Protein AF-A0A176EYM8-F1 (afdb_monomer_lite)

Foldseek 3Di:
DDPPDPPPVVPPPVVVVVVVVVVVVVPDDDPDPVVVVVVVVVVVVVVVVVVPDPDPDPDPPQPPVRVVCVVQPHPVSVVVVVVVVVVVVVCVVVPDPVNVVVCCCVPVNPPPPDPPPPPVVVVVCVVPVDD

Structure (mmCIF, N/CA/C/O backbone):
data_AF-A0A176EYM8-F1
#
_entry.id   AF-A0A176EYM8-F1
#
loop_
_atom_site.group_PDB
_atom_site.id
_atom_site.type_symbol
_atom_site.label_atom_id
_atom_site.label_alt_id
_atom_site.label_comp_id
_atom_site.label_asym_id
_atom_site.label_entity_id
_atom_site.label_seq_id
_atom_site.pdbx_PDB_ins_code
_atom_site.Cartn_x
_atom_site.Cartn_y
_atom_site.Cartn_z
_atom_site.occupancy
_atom_site.B_iso_or_equiv
_atom_site.auth_seq_id
_atom_site.auth_comp_id
_atom_site.auth_asym_id
_atom_site.auth_atom_id
_atom_site.pdbx_PDB_model_num
ATOM 1 N N . MET A 1 1 ? -5.246 6.406 -55.246 1.00 38.75 1 MET A N 1
ATOM 2 C CA . MET A 1 1 ? -4.115 5.970 -54.399 1.00 38.75 1 MET A CA 1
ATOM 3 C C . MET A 1 1 ? -4.548 6.175 -52.944 1.00 38.75 1 MET A C 1
ATOM 5 O O . MET A 1 1 ? -4.241 7.190 -52.349 1.00 38.75 1 MET A O 1
ATOM 9 N N . THR A 1 2 ? -5.600 5.490 -52.488 1.00 40.62 2 THR A N 1
ATOM 10 C CA . THR A 1 2 ? -5.527 4.271 -51.649 1.00 40.62 2 THR A CA 1
ATOM 11 C C . THR A 1 2 ? -4.451 4.392 -50.569 1.00 40.62 2 THR A C 1
ATOM 13 O O . THR A 1 2 ? -3.309 3.981 -50.768 1.00 40.62 2 THR A O 1
ATOM 16 N N . TRP A 1 3 ? -4.812 5.004 -49.443 1.00 49.59 3 TRP A N 1
ATOM 17 C CA . TRP A 1 3 ? -3.957 5.082 -48.265 1.00 49.59 3 TRP A CA 1
ATOM 18 C C . TRP A 1 3 ? -3.839 3.674 -47.666 1.00 49.59 3 TRP A C 1
ATOM 20 O O . TRP A 1 3 ? -4.769 3.155 -47.056 1.00 49.59 3 TRP A O 1
ATOM 30 N N . GLY A 1 4 ? -2.720 3.013 -47.959 1.00 55.31 4 GLY A N 1
ATOM 31 C CA . GLY A 1 4 ? -2.401 1.650 -47.551 1.00 55.31 4 GLY A CA 1
ATOM 32 C C . GLY A 1 4 ? -1.844 1.581 -46.135 1.00 55.31 4 GLY A C 1
ATOM 33 O O . GLY A 1 4 ? -0.715 1.146 -45.949 1.00 55.31 4 GLY A O 1
ATOM 34 N N . ILE A 1 5 ? -2.645 1.964 -45.144 1.00 55.53 5 ILE A N 1
ATOM 35 C CA . ILE A 1 5 ? -2.475 1.459 -43.784 1.00 55.53 5 ILE A CA 1
ATOM 36 C C . ILE A 1 5 ? -3.704 0.603 -43.526 1.00 55.53 5 ILE A C 1
ATOM 38 O O . ILE A 1 5 ? -4.812 1.118 -43.387 1.00 55.53 5 ILE A O 1
ATOM 42 N N . ARG A 1 6 ? -3.516 -0.723 -43.492 1.00 54.38 6 ARG A N 1
ATOM 43 C CA . ARG A 1 6 ? -4.409 -1.564 -42.699 1.00 54.38 6 ARG A CA 1
ATOM 44 C C . ARG A 1 6 ? -4.395 -0.927 -41.314 1.00 54.38 6 ARG A C 1
ATOM 46 O O . ARG A 1 6 ? -3.407 -1.067 -40.599 1.00 54.38 6 ARG A O 1
ATOM 53 N N . MET A 1 7 ? -5.478 -0.253 -40.930 1.00 49.94 7 MET A N 1
ATOM 54 C CA . MET A 1 7 ? -5.978 -0.503 -39.590 1.00 49.94 7 MET A CA 1
ATOM 55 C C . MET A 1 7 ? -5.986 -2.025 -39.507 1.00 49.94 7 MET A C 1
ATOM 57 O O . MET A 1 7 ? -6.759 -2.686 -40.203 1.00 49.94 7 MET A O 1
ATOM 61 N N . MET A 1 8 ? -5.041 -2.594 -38.756 1.00 43.44 8 MET A N 1
ATOM 62 C CA . MET A 1 8 ? -5.441 -3.711 -37.931 1.00 43.44 8 MET A CA 1
ATOM 63 C C . MET A 1 8 ? -6.701 -3.181 -37.259 1.00 43.44 8 MET A C 1
ATOM 65 O O . MET A 1 8 ? -6.662 -2.236 -36.475 1.00 43.44 8 MET A O 1
ATOM 69 N N . ASP A 1 9 ? -7.829 -3.652 -37.774 1.00 50.81 9 ASP A N 1
ATOM 70 C CA . ASP A 1 9 ? -9.015 -3.882 -36.991 1.00 50.81 9 ASP A CA 1
ATOM 71 C C . ASP A 1 9 ? -8.473 -4.607 -35.762 1.00 50.81 9 ASP A C 1
ATOM 73 O O . ASP A 1 9 ? -8.181 -5.805 -35.811 1.00 50.81 9 ASP A O 1
ATOM 77 N N . GLU A 1 10 ? -8.074 -3.822 -34.756 1.00 51.12 10 GLU A N 1
ATOM 78 C CA . GLU A 1 10 ? -7.614 -4.318 -33.476 1.00 51.12 10 GLU A CA 1
ATOM 79 C C . GLU A 1 10 ? -8.889 -4.927 -32.940 1.00 51.12 10 GLU A C 1
ATOM 81 O O . GLU A 1 10 ? -9.745 -4.200 -32.432 1.00 51.12 10 GLU A O 1
ATOM 86 N N . ALA A 1 11 ? -9.061 -6.209 -33.287 1.00 48.34 11 ALA A N 1
ATOM 87 C CA . ALA A 1 11 ? -10.287 -6.961 -33.168 1.00 48.34 11 ALA A CA 1
ATOM 88 C C . ALA A 1 11 ? -10.921 -6.524 -31.873 1.00 48.34 11 ALA A C 1
ATOM 90 O O . ALA A 1 11 ? -10.273 -6.696 -30.836 1.00 48.34 11 ALA A O 1
ATOM 91 N N . GLU A 1 12 ? -12.078 -5.857 -32.000 1.00 51.03 12 GLU A N 1
ATOM 92 C CA . GLU A 1 12 ? -12.982 -5.464 -30.929 1.00 51.03 12 GLU A CA 1
ATOM 93 C C . GLU A 1 12 ? -12.598 -6.275 -29.707 1.00 51.03 12 GLU A C 1
ATOM 95 O O . GLU A 1 12 ? -12.838 -7.486 -29.710 1.00 51.03 12 GLU A O 1
ATOM 100 N N . ASN A 1 13 ? -11.812 -5.679 -28.794 1.00 51.50 13 ASN A N 1
ATOM 101 C CA . ASN A 1 13 ? -11.228 -6.424 -27.686 1.00 51.50 13 ASN A CA 1
ATOM 102 C C . ASN A 1 13 ? -12.416 -6.841 -26.834 1.00 51.50 13 ASN A C 1
ATOM 104 O O . ASN A 1 13 ? -12.886 -6.102 -25.968 1.00 51.50 13 ASN A O 1
ATOM 108 N N . THR A 1 14 ? -12.968 -7.991 -27.201 1.00 60.00 14 THR A N 1
ATOM 109 C CA . THR A 1 14 ? -14.176 -8.583 -26.677 1.00 60.00 14 THR A CA 1
ATOM 110 C C . THR A 1 14 ? -13.685 -9.228 -25.410 1.00 60.00 14 THR A C 1
ATOM 112 O O . THR A 1 14 ? -13.526 -10.441 -25.370 1.00 60.00 14 THR A O 1
ATOM 115 N N . ASP A 1 15 ? -13.285 -8.385 -24.451 1.00 70.56 15 ASP A N 1
ATOM 116 C CA . ASP A 1 15 ? -12.546 -8.782 -23.270 1.00 70.56 15 ASP A CA 1
ATOM 117 C C . ASP A 1 15 ? -13.399 -9.836 -22.567 1.00 70.56 15 ASP A C 1
ATOM 119 O O . ASP A 1 15 ? -14.413 -9.498 -21.938 1.00 70.56 15 ASP A O 1
ATOM 123 N N . PRO A 1 16 ? -13.058 -11.128 -22.711 1.00 76.62 16 PRO A N 1
ATOM 124 C CA . PRO A 1 16 ? -13.930 -12.190 -22.244 1.00 76.62 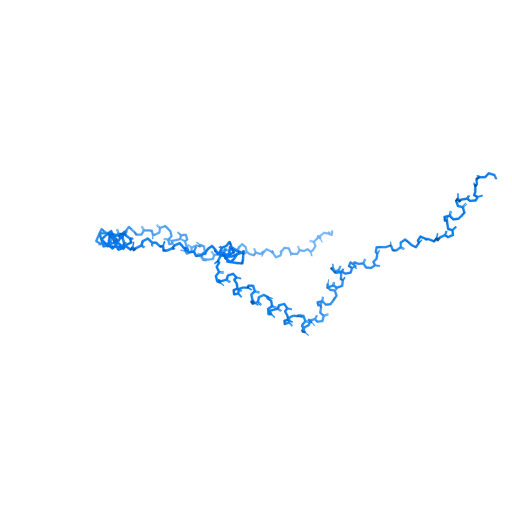16 PRO A CA 1
ATOM 125 C C . PRO A 1 16 ? -14.065 -12.100 -20.723 1.00 76.62 16 PRO A C 1
ATOM 127 O O . PRO A 1 16 ? -15.089 -12.477 -20.157 1.00 76.62 16 PRO A O 1
ATOM 130 N N . LEU A 1 17 ? -13.065 -11.512 -20.059 1.00 84.25 17 LEU A N 1
ATOM 131 C CA . LEU A 1 17 ? -13.047 -11.269 -18.632 1.00 84.25 17 LEU A CA 1
ATOM 132 C C . LEU A 1 17 ? -14.129 -10.272 -18.203 1.00 84.25 17 LEU A C 1
ATOM 134 O O . LEU A 1 17 ? -14.767 -10.467 -17.167 1.00 84.25 17 LEU A O 1
ATOM 138 N N . LYS A 1 18 ? -14.404 -9.248 -19.019 1.00 84.56 18 LYS A N 1
ATOM 139 C CA . LYS A 1 18 ? -15.491 -8.295 -18.772 1.00 84.56 18 LYS A CA 1
ATOM 140 C C . LYS A 1 18 ? -16.848 -8.999 -18.744 1.00 84.56 18 LYS A C 1
ATOM 142 O O . LYS A 1 18 ? -17.633 -8.741 -17.834 1.00 84.56 18 LYS A O 1
ATOM 147 N N . ALA A 1 19 ? -17.092 -9.929 -19.669 1.00 85.00 19 ALA A N 1
ATOM 148 C CA . ALA A 1 19 ? -18.322 -10.720 -19.690 1.00 85.00 19 ALA A CA 1
ATOM 149 C C . ALA A 1 19 ? -18.462 -11.604 -18.435 1.00 85.00 19 ALA A C 1
ATOM 151 O O . ALA A 1 19 ? -19.540 -11.654 -17.839 1.00 85.00 19 ALA A O 1
ATOM 152 N N . TYR A 1 20 ? -17.374 -12.233 -17.970 1.00 84.06 20 TYR A N 1
ATOM 153 C CA . TYR A 1 20 ? -17.379 -12.991 -16.711 1.00 84.06 20 TYR A CA 1
ATOM 154 C C . TYR A 1 20 ? -17.638 -12.099 -15.484 1.00 84.06 20 TYR A C 1
ATOM 156 O O . TYR A 1 20 ? -18.407 -12.479 -14.599 1.00 84.06 20 TYR A O 1
ATOM 164 N N . PHE A 1 21 ? -17.062 -10.893 -15.430 1.00 86.62 21 PHE A N 1
ATOM 165 C CA . PHE A 1 21 ? -17.334 -9.939 -14.349 1.00 86.62 21 PHE A CA 1
ATOM 166 C C . PHE A 1 21 ? -18.765 -9.394 -14.381 1.00 86.62 21 PHE A C 1
ATOM 168 O O . PHE A 1 21 ? -19.374 -9.207 -13.326 1.00 86.62 21 PHE A O 1
ATOM 175 N N . ASP A 1 22 ? -19.323 -9.139 -15.565 1.00 87.06 22 ASP A N 1
ATOM 176 C CA . ASP A 1 22 ? -20.708 -8.694 -15.720 1.00 87.06 22 ASP A CA 1
ATOM 177 C C . ASP A 1 22 ? -21.694 -9.799 -15.299 1.00 87.06 22 ASP A C 1
ATOM 179 O O . ASP A 1 22 ? -22.629 -9.522 -14.544 1.00 87.06 22 ASP A O 1
ATOM 183 N N . ALA A 1 23 ? -21.420 -11.061 -15.651 1.00 83.00 23 ALA A N 1
ATOM 184 C CA . ALA A 1 23 ? -22.184 -12.215 -15.174 1.00 83.00 23 ALA A CA 1
ATOM 185 C C . ALA A 1 23 ? -22.111 -12.377 -13.642 1.00 83.00 23 ALA A C 1
ATOM 187 O O . ALA A 1 23 ? -23.137 -12.568 -12.988 1.00 83.00 23 ALA A O 1
ATOM 188 N N . GLY A 1 24 ? -20.922 -12.224 -13.046 1.00 81.81 24 GLY A N 1
ATOM 189 C CA . GLY A 1 24 ? -20.743 -12.279 -11.591 1.00 81.81 24 GLY A CA 1
ATOM 190 C C . GLY A 1 24 ? -21.448 -11.142 -10.840 1.00 81.81 24 GLY A C 1
ATOM 191 O O . GLY A 1 24 ? -21.955 -11.344 -9.741 1.00 81.81 24 GLY A O 1
ATOM 192 N N . LYS A 1 25 ? -21.547 -9.945 -11.435 1.00 81.00 25 LYS A N 1
ATOM 193 C CA . LYS A 1 25 ? -22.320 -8.829 -10.861 1.00 81.00 25 LYS A CA 1
ATOM 194 C C . LYS A 1 25 ? -23.829 -9.046 -10.942 1.00 81.00 25 LYS A C 1
ATOM 196 O O . LYS A 1 25 ? -24.532 -8.554 -10.062 1.00 81.00 25 LYS A O 1
ATOM 201 N N . ALA A 1 26 ? -24.315 -9.716 -11.986 1.00 78.06 26 ALA A N 1
ATOM 202 C CA . ALA A 1 26 ? -25.731 -10.037 -12.144 1.00 78.06 26 ALA A CA 1
ATOM 203 C C . ALA A 1 26 ? -26.175 -11.117 -11.143 1.00 78.06 26 ALA A C 1
ATOM 205 O O . ALA A 1 26 ? -27.247 -11.019 -10.551 1.00 78.06 26 ALA A O 1
ATOM 206 N N . ALA A 1 27 ? -25.318 -12.107 -10.891 1.00 74.25 27 ALA A N 1
ATOM 207 C CA . ALA A 1 27 ? -25.532 -13.137 -9.884 1.00 74.25 27 ALA A CA 1
ATOM 208 C C . ALA A 1 27 ? -25.038 -12.672 -8.504 1.00 74.25 27 ALA A C 1
ATOM 210 O O . ALA A 1 27 ? -24.053 -13.194 -7.989 1.00 74.25 27 ALA A O 1
ATOM 211 N N . ARG A 1 28 ? -25.713 -11.685 -7.895 1.00 71.19 28 ARG A N 1
ATOM 212 C CA . ARG A 1 28 ? -25.487 -11.314 -6.486 1.00 71.19 28 ARG A CA 1
ATOM 213 C C . ARG A 1 28 ? -26.384 -12.151 -5.570 1.00 71.19 28 ARG A C 1
ATOM 215 O O . ARG A 1 28 ? -27.522 -11.744 -5.341 1.00 71.19 28 ARG A O 1
ATOM 222 N N . PRO A 1 29 ? -25.919 -13.297 -5.039 1.00 76.25 29 PRO A N 1
ATOM 223 C CA . PRO A 1 29 ? -26.642 -13.969 -3.975 1.00 76.25 29 PRO A CA 1
ATOM 224 C C . PRO A 1 29 ? -26.673 -13.056 -2.751 1.00 76.25 29 PRO A C 1
ATOM 226 O O . PRO A 1 29 ? -25.652 -12.484 -2.357 1.00 76.25 29 PRO A O 1
ATOM 229 N N . GLU A 1 30 ? -27.849 -12.912 -2.157 1.00 81.44 30 GLU A N 1
ATOM 230 C CA . GLU A 1 30 ? -27.983 -12.198 -0.897 1.00 81.44 30 GLU A CA 1
ATOM 231 C C . GLU A 1 30 ? -27.279 -13.007 0.206 1.00 81.44 30 GLU A C 1
ATOM 233 O O . GLU A 1 30 ? -27.495 -14.222 0.313 1.00 81.44 30 GLU A O 1
ATOM 238 N N . PRO A 1 31 ? -26.375 -12.394 0.992 1.00 80.00 31 PRO A N 1
ATOM 239 C CA . PRO A 1 31 ? -25.741 -13.091 2.099 1.00 80.00 31 PRO A CA 1
ATOM 240 C C . PRO A 1 31 ? -26.812 -13.497 3.114 1.00 80.00 31 PRO A C 1
ATOM 242 O O . PRO A 1 31 ? -27.587 -12.662 3.564 1.00 80.00 31 PRO A O 1
ATOM 245 N N . GLY A 1 32 ? -26.847 -14.777 3.488 1.00 88.25 32 GLY A N 1
ATOM 246 C CA . GLY A 1 32 ? -27.847 -15.272 4.434 1.00 88.25 32 GLY A CA 1
ATOM 247 C C . GLY A 1 32 ? -27.730 -14.616 5.815 1.00 88.25 32 GLY A C 1
ATOM 248 O O . GLY A 1 32 ? -26.627 -14.319 6.282 1.00 88.25 32 GLY A O 1
ATOM 249 N N . ASP A 1 33 ? -28.861 -14.467 6.502 1.00 90.12 33 ASP A N 1
ATOM 250 C CA . ASP A 1 33 ? -28.970 -13.767 7.792 1.00 90.12 33 ASP A CA 1
ATOM 251 C C . ASP A 1 33 ? -27.971 -14.261 8.846 1.00 90.12 33 ASP A C 1
ATOM 253 O O . ASP A 1 33 ? -27.386 -13.474 9.588 1.00 90.12 33 ASP A O 1
ATOM 257 N N . ALA A 1 34 ? -27.709 -15.571 8.882 1.00 91.62 34 ALA A N 1
ATOM 258 C CA . ALA A 1 34 ? -26.752 -16.168 9.809 1.00 91.62 34 ALA A CA 1
ATOM 259 C C . ALA A 1 34 ? -25.307 -15.687 9.574 1.00 91.62 34 ALA A C 1
ATOM 261 O O . ALA A 1 34 ? -24.545 -15.532 10.529 1.00 91.62 34 ALA A O 1
ATOM 262 N N . LEU A 1 35 ? -24.919 -15.451 8.316 1.00 88.94 35 LEU A N 1
ATOM 263 C CA . LEU A 1 35 ? -23.618 -14.874 7.982 1.00 88.94 35 LEU A CA 1
ATOM 264 C C . LEU A 1 35 ? -23.582 -13.398 8.382 1.00 88.94 35 LEU A C 1
ATOM 266 O O . LEU A 1 35 ? -22.611 -12.966 8.998 1.00 88.94 35 LEU A O 1
ATOM 270 N N . MET A 1 36 ? -24.648 -12.649 8.090 1.00 95.25 36 MET A N 1
ATOM 271 C CA . MET A 1 36 ? -24.729 -11.231 8.436 1.00 95.25 36 MET A CA 1
ATOM 272 C C . MET A 1 36 ? -24.651 -11.010 9.950 1.00 95.25 36 MET A C 1
ATOM 274 O O . MET A 1 36 ? -23.881 -10.174 10.412 1.00 95.25 36 MET A O 1
ATOM 278 N N . ALA A 1 37 ? -25.356 -11.826 10.737 1.00 93.62 37 ALA A N 1
ATOM 279 C CA . ALA A 1 37 ? -25.295 -11.783 12.196 1.00 93.62 37 ALA A CA 1
ATOM 280 C C . ALA A 1 37 ? -23.874 -12.029 12.732 1.00 93.62 37 ALA A C 1
ATOM 282 O O . ALA A 1 37 ? -23.433 -11.350 13.656 1.00 93.62 37 ALA A O 1
ATOM 283 N N . ARG A 1 38 ? -23.125 -12.964 12.127 1.00 93.06 38 ARG A N 1
ATOM 284 C CA . ARG A 1 38 ? -21.720 -13.215 12.490 1.00 93.06 38 ARG A CA 1
ATOM 285 C C . ARG A 1 38 ? -20.809 -12.050 12.119 1.00 93.06 38 ARG A C 1
ATOM 287 O O . ARG A 1 38 ? -19.940 -11.709 12.912 1.00 93.06 38 ARG A O 1
ATOM 294 N N . ILE A 1 39 ? -21.011 -11.440 10.949 1.00 94.69 39 ILE A N 1
ATOM 295 C CA . ILE A 1 39 ? -20.256 -10.255 10.517 1.00 94.69 39 ILE A CA 1
ATOM 296 C C . ILE A 1 39 ? -20.490 -9.097 11.487 1.00 94.69 39 ILE A C 1
ATOM 298 O O . ILE A 1 39 ? -19.529 -8.458 11.897 1.00 94.69 39 ILE A O 1
ATOM 302 N N . MET A 1 40 ? -21.740 -8.852 11.886 1.00 95.44 40 MET A N 1
ATOM 303 C CA . MET A 1 40 ? -22.068 -7.785 12.837 1.00 95.44 40 MET A CA 1
ATOM 304 C C . MET A 1 40 ? -21.439 -8.041 14.209 1.00 95.44 40 MET A C 1
ATOM 306 O O . MET A 1 40 ? -20.792 -7.153 14.753 1.00 95.44 40 MET A O 1
ATOM 310 N N . ALA A 1 41 ? -21.521 -9.272 14.721 1.00 93.50 41 ALA A N 1
ATOM 311 C CA . ALA A 1 41 ? -20.875 -9.634 15.983 1.00 93.50 41 ALA A CA 1
ATOM 312 C C . ALA A 1 41 ? -19.342 -9.473 15.936 1.00 93.50 41 ALA A C 1
ATOM 314 O O . ALA A 1 41 ? -18.732 -9.025 16.908 1.00 93.50 41 ALA A O 1
ATOM 315 N N . ASP A 1 42 ? -18.705 -9.817 14.813 1.00 94.00 42 ASP A N 1
ATOM 316 C CA . ASP A 1 42 ? -17.264 -9.616 14.640 1.00 94.00 42 ASP A CA 1
ATOM 317 C C . ASP A 1 42 ? -16.908 -8.129 14.510 1.00 94.00 42 ASP A C 1
ATOM 319 O O . ASP A 1 42 ? -15.950 -7.663 15.128 1.00 94.00 42 ASP A O 1
ATOM 323 N N . ALA A 1 43 ? -17.719 -7.356 13.784 1.00 92.38 43 ALA A N 1
ATOM 324 C CA . ALA A 1 43 ? -17.556 -5.913 13.667 1.00 92.38 43 ALA A CA 1
ATOM 325 C C . ALA A 1 43 ? -17.668 -5.218 15.030 1.00 92.38 43 ALA A C 1
ATOM 327 O O . ALA A 1 43 ? -16.858 -4.341 15.326 1.00 92.38 43 ALA A O 1
ATOM 328 N N . ASP A 1 44 ? -18.621 -5.616 15.874 1.00 94.19 44 ASP A N 1
ATOM 329 C CA . ASP A 1 44 ? -18.775 -5.088 17.234 1.00 94.19 44 ASP A CA 1
ATOM 330 C C . ASP A 1 44 ? -17.561 -5.419 18.105 1.00 94.19 44 ASP A C 1
ATOM 332 O O . ASP A 1 44 ? -17.044 -4.557 18.818 1.00 94.19 44 ASP A O 1
ATOM 336 N N . ARG A 1 45 ? -17.042 -6.647 17.997 1.00 91.94 45 ARG A N 1
ATOM 337 C CA . ARG A 1 45 ? -15.829 -7.067 18.706 1.00 91.94 45 ARG A CA 1
ATOM 338 C C . ARG A 1 45 ? -14.616 -6.239 18.287 1.00 91.94 45 ARG A C 1
ATOM 340 O O . ARG A 1 45 ? -13.921 -5.705 19.145 1.00 91.94 45 ARG A O 1
ATOM 347 N N . VAL A 1 46 ? -14.397 -6.063 16.984 1.00 91.25 46 VAL A N 1
ATOM 348 C CA . VAL A 1 46 ? -13.295 -5.241 16.456 1.00 91.25 46 VAL A CA 1
ATOM 349 C C . VAL A 1 46 ? -13.463 -3.770 16.844 1.00 91.25 46 VAL A C 1
ATOM 351 O O . VAL A 1 46 ? -12.478 -3.102 17.156 1.00 91.25 46 VAL A O 1
ATOM 354 N N . GLN A 1 47 ? -14.689 -3.241 16.846 1.00 88.81 47 GLN A N 1
ATOM 355 C CA . GLN A 1 47 ? -14.960 -1.876 17.304 1.00 88.81 47 GLN A CA 1
ATOM 356 C C . GLN A 1 47 ? -14.627 -1.704 18.787 1.00 88.81 47 GLN A C 1
ATOM 358 O O . GLN A 1 47 ? -13.962 -0.731 19.142 1.00 88.81 47 GLN A O 1
ATOM 363 N N . ALA A 1 48 ? -15.020 -2.655 19.636 1.00 89.88 48 ALA A N 1
ATOM 364 C CA . ALA A 1 48 ? -14.690 -2.646 21.056 1.00 89.88 48 ALA A CA 1
ATOM 365 C C . ALA A 1 48 ? -13.173 -2.750 21.293 1.00 89.88 48 ALA A C 1
ATOM 367 O O . ALA A 1 48 ? -12.621 -1.975 22.072 1.00 89.88 48 ALA A O 1
ATOM 368 N N . GLU A 1 49 ? -12.483 -3.642 20.577 1.00 86.62 49 GLU A N 1
ATOM 369 C CA . GLU A 1 49 ? -11.021 -3.779 20.631 1.00 86.62 49 GLU A CA 1
ATOM 370 C C . GLU A 1 49 ? -10.313 -2.482 20.206 1.00 86.62 49 GLU A C 1
ATOM 372 O O . GLU A 1 49 ? -9.366 -2.047 20.859 1.00 86.62 49 GLU A O 1
ATOM 377 N N . ARG A 1 50 ? -10.794 -1.813 19.150 1.00 82.81 50 ARG A N 1
ATOM 378 C CA . ARG A 1 50 ? -10.250 -0.523 18.694 1.00 82.81 50 ARG A CA 1
ATOM 379 C C . ARG A 1 50 ? -10.550 0.624 19.651 1.00 82.81 50 ARG A C 1
ATOM 381 O O . ARG A 1 50 ? -9.708 1.501 19.797 1.00 82.81 50 ARG A O 1
ATOM 388 N N . ALA A 1 51 ? -11.719 0.632 20.286 1.00 83.50 51 ALA A N 1
ATOM 389 C CA . ALA A 1 51 ? -12.073 1.634 21.289 1.00 83.50 51 ALA A CA 1
ATOM 390 C C . ALA A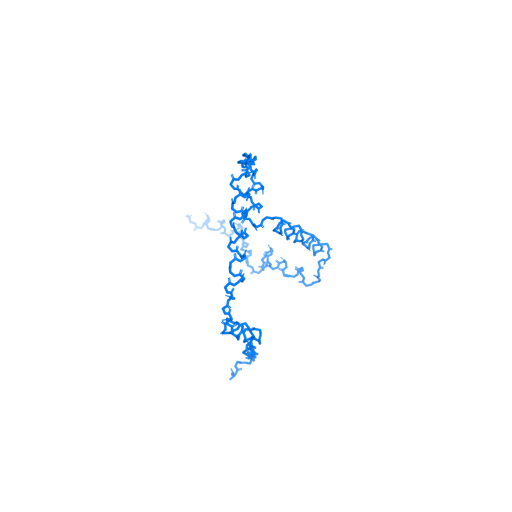 1 51 ? -11.252 1.470 22.579 1.00 83.50 51 ALA A C 1
ATOM 392 O O . ALA A 1 51 ? -10.933 2.457 23.235 1.00 83.50 51 ALA A O 1
ATOM 393 N N . ALA A 1 52 ? -10.894 0.230 22.924 1.00 80.50 52 ALA A N 1
ATOM 394 C CA . ALA A 1 52 ? -10.017 -0.089 24.045 1.00 80.50 52 ALA A CA 1
ATOM 395 C C . ALA A 1 52 ? -8.523 0.087 23.718 1.00 80.50 52 ALA A C 1
ATOM 397 O O . ALA A 1 52 ? -7.697 0.114 24.633 1.00 80.50 52 ALA A O 1
ATOM 398 N N . ALA A 1 53 ? -8.160 0.195 22.435 1.00 77.19 53 ALA A N 1
ATOM 399 C CA . ALA A 1 53 ? -6.782 0.424 22.037 1.00 77.19 53 ALA A CA 1
ATOM 400 C C . ALA A 1 53 ? -6.317 1.806 22.534 1.00 77.19 53 ALA A C 1
ATOM 402 O O . ALA A 1 53 ? -7.036 2.797 22.370 1.00 77.19 53 ALA A O 1
ATOM 403 N N . PRO A 1 54 ? -5.118 1.899 23.137 1.00 73.88 54 PRO A N 1
ATOM 404 C CA . PRO A 1 54 ? -4.566 3.180 23.546 1.00 73.88 54 PRO A CA 1
ATOM 405 C C . PRO A 1 54 ? -4.474 4.112 22.336 1.00 73.88 54 PRO A C 1
ATOM 407 O O . PRO A 1 54 ? -4.192 3.668 21.219 1.00 73.88 54 PRO A O 1
ATOM 410 N N . ALA A 1 55 ? -4.723 5.405 22.568 1.00 72.56 55 ALA A N 1
ATOM 411 C CA . ALA A 1 55 ? -4.594 6.416 21.528 1.00 72.56 55 ALA A CA 1
ATOM 412 C C . ALA A 1 55 ? -3.226 6.254 20.844 1.00 72.56 55 ALA A C 1
ATOM 414 O O . ALA A 1 55 ? -2.223 6.109 21.553 1.00 72.56 55 ALA A O 1
ATOM 415 N N . PRO A 1 56 ? -3.170 6.237 19.499 1.00 66.44 56 PRO A N 1
ATOM 416 C CA . PRO A 1 56 ? -1.905 6.091 18.804 1.00 66.44 56 PRO A CA 1
ATOM 417 C C . PRO A 1 56 ? -0.969 7.193 19.292 1.00 66.44 56 PRO A C 1
ATOM 419 O O . PRO A 1 56 ? -1.336 8.373 19.281 1.00 66.44 56 PRO A O 1
ATOM 422 N N . GLU A 1 57 ? 0.224 6.803 19.748 1.00 71.19 57 GLU A N 1
ATOM 423 C CA . GLU A 1 57 ? 1.267 7.770 20.064 1.00 71.19 57 GLU A CA 1
ATOM 424 C C . GLU A 1 57 ? 1.443 8.702 18.862 1.00 71.19 57 GLU A C 1
ATOM 426 O O . GLU A 1 57 ? 1.341 8.246 17.714 1.00 71.19 57 GLU A O 1
ATOM 431 N N . PRO A 1 58 ? 1.681 10.006 19.090 1.00 61.22 58 PRO A N 1
ATOM 432 C CA . PRO A 1 58 ? 1.899 10.936 18.000 1.00 61.22 58 PRO A CA 1
ATOM 433 C C . PRO A 1 58 ? 3.050 10.410 17.146 1.00 61.22 58 PRO A C 1
ATOM 435 O O . PRO A 1 58 ? 4.212 10.450 17.549 1.00 61.22 58 PRO A O 1
ATOM 438 N N . THR A 1 59 ? 2.723 9.893 15.957 1.00 64.94 59 THR A N 1
ATOM 439 C CA . THR A 1 59 ? 3.739 9.411 15.026 1.00 64.94 59 THR A CA 1
ATOM 440 C C . THR A 1 59 ? 4.704 10.561 14.767 1.00 64.94 59 THR A C 1
ATOM 442 O O . THR A 1 59 ? 4.233 11.663 14.448 1.00 64.94 59 THR A O 1
ATOM 445 N N . PRO A 1 60 ? 6.028 10.350 14.897 1.00 68.62 60 PRO A N 1
ATOM 446 C CA . PRO A 1 60 ? 6.996 11.403 14.644 1.00 68.62 60 PRO A CA 1
ATOM 447 C C . PRO A 1 60 ? 6.711 11.970 13.260 1.00 68.62 60 PRO A C 1
ATOM 449 O O . PRO A 1 60 ? 6.488 11.207 12.314 1.00 68.62 60 PRO A O 1
ATOM 452 N N . ARG A 1 61 ? 6.646 13.305 13.159 1.00 67.25 61 ARG A N 1
ATOM 453 C CA . ARG A 1 61 ? 6.343 14.013 11.908 1.00 67.25 61 ARG A CA 1
ATOM 454 C C . ARG A 1 61 ? 7.248 13.431 10.830 1.00 67.25 61 ARG A C 1
ATOM 456 O O . ARG A 1 61 ? 8.454 13.674 10.845 1.00 67.25 61 ARG A O 1
ATOM 463 N N . ARG A 1 62 ? 6.674 12.608 9.944 1.00 62.72 62 ARG A N 1
ATOM 464 C CA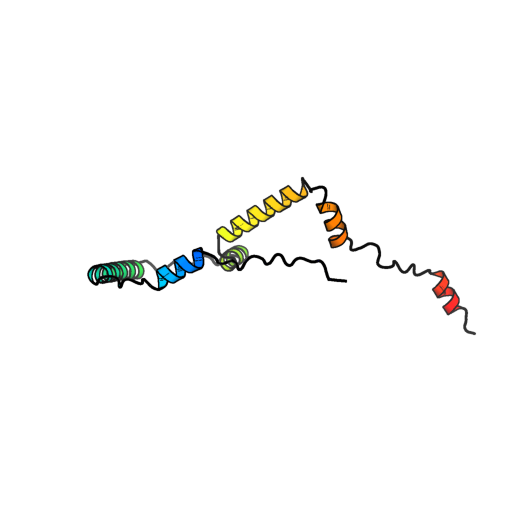 . ARG A 1 62 ? 7.407 11.973 8.849 1.00 62.72 62 ARG A CA 1
ATOM 465 C C . ARG A 1 62 ? 8.133 13.095 8.115 1.00 62.72 62 ARG A C 1
ATOM 467 O O . ARG A 1 62 ? 7.495 14.045 7.665 1.00 62.72 62 ARG A O 1
ATOM 474 N N . GLY A 1 63 ? 9.463 13.019 8.056 1.00 71.81 63 GLY A N 1
ATOM 475 C CA . GLY A 1 63 ? 10.263 13.983 7.303 1.00 71.81 63 GLY A CA 1
ATOM 476 C C . GLY A 1 63 ? 9.806 14.038 5.841 1.00 71.81 63 GLY A C 1
ATOM 477 O O . GLY A 1 63 ? 9.052 13.177 5.388 1.00 71.81 63 GLY A O 1
ATOM 478 N N . ARG A 1 64 ? 10.283 15.026 5.075 1.00 73.88 64 ARG A N 1
ATOM 479 C CA . ARG A 1 64 ? 9.865 15.265 3.674 1.00 73.88 64 ARG A CA 1
ATOM 480 C C . ARG A 1 64 ? 9.817 13.988 2.813 1.00 73.88 64 ARG A C 1
ATOM 482 O O . ARG A 1 64 ? 8.888 13.812 2.033 1.00 73.88 64 ARG A O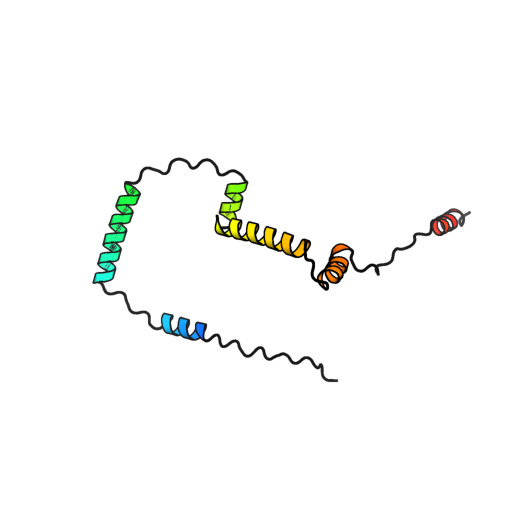 1
ATOM 489 N N . LEU A 1 65 ? 10.757 13.065 3.028 1.00 68.69 65 LEU A N 1
ATOM 490 C CA . LEU A 1 65 ? 10.826 11.770 2.346 1.00 68.69 65 LEU A CA 1
ATOM 491 C C . LEU A 1 65 ? 9.695 10.798 2.736 1.00 68.69 65 LEU A C 1
ATOM 493 O O . LEU A 1 65 ? 9.134 10.123 1.881 1.00 68.69 65 LEU A O 1
ATOM 497 N N . GLY A 1 66 ? 9.320 10.751 4.018 1.00 70.19 66 GLY A N 1
ATOM 498 C CA . GLY A 1 66 ? 8.210 9.928 4.506 1.00 70.19 66 GLY A CA 1
ATOM 499 C C . GLY A 1 66 ? 6.839 10.484 4.115 1.00 70.19 66 GLY A C 1
ATOM 500 O O . GLY A 1 66 ? 5.890 9.715 3.972 1.00 70.19 66 GLY A O 1
ATOM 501 N N . TRP A 1 67 ? 6.738 11.799 3.900 1.00 74.12 67 TRP A N 1
ATOM 502 C CA . TRP A 1 67 ? 5.564 12.417 3.283 1.00 74.12 67 TRP A CA 1
ATOM 503 C C . TRP A 1 67 ? 5.463 12.062 1.795 1.00 74.12 67 TRP A C 1
ATOM 505 O O . TRP A 1 67 ? 4.400 11.634 1.363 1.00 74.12 67 TRP A O 1
ATOM 515 N N . LEU A 1 68 ? 6.569 12.127 1.040 1.00 69.81 68 LEU A N 1
ATOM 516 C CA . LEU A 1 68 ? 6.600 11.689 -0.362 1.00 69.81 68 LEU A CA 1
ATOM 517 C C . LEU A 1 68 ? 6.231 10.209 -0.505 1.00 69.81 68 LEU A C 1
ATOM 519 O O . LEU A 1 68 ? 5.396 9.861 -1.331 1.00 69.81 68 LEU A O 1
ATOM 523 N N . ALA A 1 69 ? 6.802 9.342 0.333 1.00 69.62 69 ALA A N 1
ATOM 524 C CA . ALA A 1 69 ? 6.467 7.924 0.332 1.00 69.62 69 ALA A CA 1
ATOM 525 C C . ALA A 1 69 ? 4.985 7.696 0.667 1.00 69.62 69 ALA A C 1
ATOM 527 O O . ALA A 1 69 ? 4.345 6.875 0.027 1.00 69.62 69 ALA A O 1
ATOM 528 N N . ALA A 1 70 ? 4.409 8.436 1.620 1.00 68.81 70 ALA A N 1
ATOM 529 C CA . ALA A 1 70 ? 2.981 8.343 1.925 1.00 68.81 70 ALA A CA 1
ATOM 530 C C . ALA A 1 70 ? 2.094 8.854 0.774 1.00 68.81 70 ALA A C 1
ATOM 532 O O . ALA A 1 70 ? 1.088 8.222 0.467 1.00 68.81 70 ALA A O 1
ATOM 533 N N . ALA A 1 71 ? 2.482 9.953 0.123 1.00 68.81 71 ALA A N 1
ATOM 534 C CA . ALA A 1 71 ? 1.765 10.537 -1.009 1.00 68.81 71 ALA A CA 1
ATOM 535 C C . ALA A 1 71 ? 1.825 9.657 -2.270 1.00 68.81 71 ALA A C 1
ATOM 537 O O . ALA A 1 71 ? 0.866 9.617 -3.032 1.00 68.81 71 ALA A O 1
ATOM 538 N N . LEU A 1 72 ? 2.926 8.927 -2.473 1.00 68.25 72 LEU A N 1
ATOM 539 C CA . LEU A 1 72 ? 3.140 8.051 -3.629 1.00 68.25 72 LEU A CA 1
ATOM 540 C C . LEU A 1 72 ? 2.578 6.627 -3.453 1.00 68.25 72 LEU A C 1
ATOM 542 O O . LEU A 1 72 ? 2.622 5.852 -4.402 1.00 68.25 72 LEU A O 1
ATOM 546 N N . GLY A 1 73 ? 2.040 6.263 -2.281 1.00 69.38 73 GLY A N 1
ATOM 547 C CA . GLY A 1 73 ? 1.411 4.948 -2.051 1.00 69.38 73 GLY A CA 1
ATOM 548 C C . GLY A 1 73 ? 2.200 3.974 -1.163 1.00 69.38 73 GLY A C 1
ATOM 549 O O . GLY A 1 73 ? 1.864 2.796 -1.071 1.00 69.38 73 GLY A O 1
ATOM 550 N N . GLY A 1 74 ? 3.231 4.451 -0.467 1.00 74.88 74 GLY A N 1
ATOM 551 C CA . GLY A 1 74 ? 3.976 3.720 0.557 1.00 74.88 74 GLY A CA 1
ATOM 552 C C . GLY A 1 74 ? 5.173 2.928 0.024 1.00 74.88 74 GLY A C 1
ATOM 553 O O . GLY A 1 74 ? 5.795 3.276 -0.978 1.00 74.88 74 GLY A O 1
ATOM 554 N N . TRP A 1 75 ? 5.508 1.840 0.722 1.00 75.81 75 TRP A N 1
ATOM 555 C CA . TRP A 1 75 ? 6.597 0.924 0.366 1.00 75.81 75 TRP A CA 1
ATOM 556 C C . TRP A 1 75 ? 6.568 0.390 -1.085 1.00 75.81 75 TRP A C 1
ATOM 558 O O . TRP A 1 75 ? 7.643 0.342 -1.686 1.00 75.81 75 TRP A O 1
ATOM 568 N N . PRO A 1 76 ? 5.414 0.049 -1.712 1.00 76.50 76 PRO A N 1
ATOM 569 C CA . PRO A 1 76 ? 5.427 -0.434 -3.097 1.00 76.50 76 PRO A CA 1
ATOM 570 C C . PRO A 1 76 ? 5.913 0.622 -4.100 1.00 76.50 76 PRO A C 1
ATOM 572 O O . PRO A 1 76 ? 6.609 0.277 -5.053 1.00 76.50 76 PRO A O 1
ATOM 575 N N . ALA A 1 77 ? 5.643 1.909 -3.863 1.00 78.38 77 ALA A N 1
ATOM 576 C CA . ALA A 1 77 ? 6.149 2.981 -4.719 1.00 78.38 77 ALA A CA 1
ATOM 577 C C . ALA A 1 77 ? 7.676 3.129 -4.625 1.00 78.38 77 ALA A C 1
ATOM 579 O O . ALA A 1 77 ? 8.345 3.370 -5.627 1.00 78.38 77 ALA A O 1
ATOM 580 N N . MET A 1 78 ? 8.246 2.928 -3.433 1.00 79.38 78 MET A N 1
ATOM 581 C CA . MET A 1 78 ? 9.701 2.937 -3.237 1.00 79.38 78 MET A CA 1
ATOM 582 C C . MET A 1 78 ? 10.382 1.718 -3.855 1.00 79.38 78 MET A C 1
ATOM 584 O O . MET A 1 78 ? 11.441 1.865 -4.460 1.00 79.38 78 MET A O 1
ATOM 588 N N . ALA A 1 79 ? 9.754 0.543 -3.777 1.00 84.06 79 ALA A N 1
ATOM 589 C CA . ALA A 1 79 ? 10.231 -0.644 -4.477 1.00 84.06 79 ALA A CA 1
ATOM 590 C C . ALA A 1 79 ? 10.227 -0.437 -6.003 1.00 84.06 79 ALA A C 1
ATOM 592 O O . ALA A 1 79 ? 11.210 -0.764 -6.665 1.00 84.06 79 ALA A O 1
ATOM 593 N N . GLY A 1 80 ? 9.168 0.173 -6.549 1.00 87.25 80 GLY A N 1
ATOM 594 C CA . GLY A 1 80 ? 9.089 0.536 -7.966 1.00 87.25 80 GLY A CA 1
ATOM 595 C C . GLY A 1 80 ? 10.158 1.547 -8.384 1.00 87.25 80 GLY A C 1
ATOM 596 O O . GLY A 1 80 ? 10.825 1.341 -9.394 1.00 87.25 80 GLY A O 1
ATOM 597 N N . LEU A 1 81 ? 10.385 2.596 -7.585 1.00 86.81 81 LEU A N 1
ATOM 598 C CA . LEU A 1 81 ? 11.440 3.583 -7.836 1.00 86.81 81 LEU A CA 1
ATOM 599 C C . LEU A 1 81 ? 12.829 2.931 -7.831 1.00 86.81 81 LEU A C 1
ATOM 601 O O . LEU A 1 81 ? 13.617 3.161 -8.745 1.00 86.81 81 LEU A O 1
ATOM 605 N N . ALA A 1 82 ? 13.118 2.082 -6.843 1.00 88.81 82 ALA A N 1
ATOM 606 C CA . ALA A 1 82 ? 14.380 1.354 -6.775 1.00 88.81 82 ALA A CA 1
ATOM 607 C C . ALA A 1 82 ? 14.561 0.433 -7.995 1.00 88.81 82 ALA A C 1
ATOM 609 O O . ALA A 1 82 ? 15.599 0.481 -8.654 1.00 88.81 82 ALA A O 1
ATOM 610 N N . ALA A 1 83 ? 13.534 -0.335 -8.365 1.00 88.50 83 ALA A N 1
ATOM 611 C CA . ALA A 1 83 ? 13.570 -1.179 -9.556 1.00 88.50 83 ALA A CA 1
ATOM 612 C C . ALA A 1 83 ? 13.782 -0.360 -10.842 1.00 88.50 83 ALA A C 1
ATOM 614 O O . ALA A 1 83 ? 14.613 -0.732 -11.666 1.00 88.50 83 ALA A O 1
ATOM 615 N N . ALA A 1 84 ? 13.110 0.787 -10.985 1.00 89.94 84 ALA A N 1
ATOM 616 C CA . ALA A 1 84 ? 13.295 1.698 -12.112 1.00 89.94 84 ALA A CA 1
ATOM 617 C C . ALA A 1 84 ? 14.721 2.270 -12.172 1.00 89.94 84 ALA A C 1
ATOM 619 O O . ALA A 1 84 ? 15.296 2.343 -13.254 1.00 89.94 84 ALA A O 1
ATOM 620 N N . THR A 1 85 ? 15.333 2.616 -11.031 1.00 90.81 85 THR A N 1
ATOM 621 C CA . THR A 1 85 ? 16.736 3.073 -11.005 1.00 90.81 85 THR A CA 1
ATOM 622 C C . THR A 1 85 ? 17.718 1.977 -11.408 1.00 90.81 85 THR A C 1
ATOM 624 O O . THR A 1 85 ? 18.638 2.239 -12.179 1.00 90.81 85 THR A O 1
ATOM 627 N N . VAL A 1 86 ? 17.504 0.738 -10.952 1.00 92.94 86 VAL A N 1
ATOM 628 C CA . VAL A 1 86 ? 18.337 -0.413 -11.333 1.00 92.94 86 VAL A CA 1
ATOM 629 C C . VAL A 1 86 ? 18.163 -0.735 -12.815 1.00 92.94 86 VAL A C 1
ATOM 631 O O . VAL A 1 86 ? 19.153 -0.954 -13.508 1.00 92.94 86 VAL A O 1
ATOM 634 N N . ALA A 1 87 ? 16.930 -0.701 -13.325 1.00 88.56 87 ALA A N 1
ATOM 635 C CA . ALA A 1 87 ? 16.647 -0.890 -14.744 1.00 88.56 87 ALA A CA 1
ATOM 636 C C . ALA A 1 87 ? 17.286 0.212 -15.602 1.00 88.56 87 ALA A C 1
ATOM 638 O O . ALA A 1 87 ? 17.918 -0.089 -16.610 1.00 88.56 87 ALA A O 1
ATOM 639 N N . GLY A 1 88 ? 17.190 1.476 -15.179 1.00 86.06 88 GLY A N 1
ATOM 640 C CA . GLY A 1 88 ? 17.845 2.599 -15.849 1.00 86.06 88 GLY A CA 1
ATOM 641 C C . GLY A 1 88 ? 19.368 2.454 -15.876 1.00 86.06 88 GLY A C 1
ATOM 642 O O . GLY A 1 88 ? 19.982 2.651 -16.922 1.00 86.06 88 GLY A O 1
ATOM 643 N N . LEU A 1 89 ? 19.977 2.034 -14.761 1.00 87.75 89 LEU A N 1
ATOM 644 C CA . LEU A 1 89 ? 21.415 1.765 -14.690 1.00 87.75 89 LEU A CA 1
ATOM 645 C C . LEU A 1 89 ? 21.822 0.605 -15.611 1.00 87.75 89 LEU A C 1
ATOM 647 O O . LEU A 1 89 ? 22.808 0.712 -16.334 1.00 87.75 89 LEU A O 1
ATOM 651 N N . TRP A 1 90 ? 21.049 -0.482 -15.618 1.00 86.62 90 TRP A N 1
ATOM 652 C CA . TRP A 1 90 ? 21.286 -1.636 -16.485 1.00 86.62 90 TRP A CA 1
ATOM 653 C C . TRP A 1 90 ? 21.240 -1.256 -17.970 1.00 86.62 90 TRP A C 1
ATOM 655 O O . TRP A 1 90 ? 22.152 -1.592 -18.726 1.00 86.62 90 TRP A O 1
ATOM 665 N N . ILE A 1 91 ? 20.212 -0.502 -18.373 1.00 79.94 91 ILE A N 1
ATOM 666 C CA . ILE A 1 91 ? 20.051 -0.002 -19.744 1.00 79.94 91 ILE A CA 1
ATOM 667 C C . ILE A 1 91 ? 21.184 0.964 -20.111 1.00 79.94 91 ILE A C 1
ATOM 669 O O . ILE A 1 91 ? 21.684 0.906 -21.229 1.00 79.94 91 ILE A O 1
ATOM 673 N N . GLY A 1 92 ? 21.625 1.817 -19.182 1.00 78.56 92 GLY A N 1
ATOM 674 C CA . GLY A 1 92 ? 22.740 2.737 -19.413 1.00 78.56 92 GLY A CA 1
ATOM 675 C C . GLY A 1 92 ? 24.076 2.025 -19.646 1.00 78.56 92 GLY A C 1
ATOM 676 O O . GLY A 1 92 ? 24.835 2.422 -20.525 1.00 78.56 92 GLY A O 1
ATOM 677 N N . VAL A 1 93 ? 24.358 0.954 -18.893 1.00 76.12 93 VAL A N 1
ATOM 678 C CA . VAL A 1 93 ? 25.603 0.176 -19.032 1.00 76.12 93 VAL A CA 1
ATOM 679 C C . VAL A 1 93 ? 25.599 -0.688 -20.296 1.00 76.12 93 VAL A C 1
ATOM 681 O O . VAL A 1 93 ? 26.634 -0.839 -20.937 1.00 76.12 93 VAL A O 1
ATOM 684 N N . SER A 1 94 ? 24.452 -1.259 -20.668 1.00 75.31 94 SER A N 1
ATOM 685 C CA . SER A 1 94 ? 24.295 -2.096 -21.867 1.00 75.31 94 SER A CA 1
ATOM 686 C C . SER A 1 94 ? 23.329 -1.456 -22.858 1.00 75.31 94 SER A C 1
ATOM 688 O O . SER A 1 94 ? 22.290 -2.034 -23.183 1.00 75.31 94 SER A O 1
ATOM 690 N N . ALA A 1 95 ? 23.668 -0.252 -23.325 1.00 65.19 95 ALA A N 1
ATOM 691 C CA . ALA A 1 95 ? 22.843 0.479 -24.278 1.00 65.19 95 ALA A CA 1
ATOM 692 C C . ALA A 1 95 ? 22.646 -0.358 -25.563 1.00 65.19 95 ALA A C 1
ATOM 694 O O . ALA A 1 95 ? 23.624 -0.673 -26.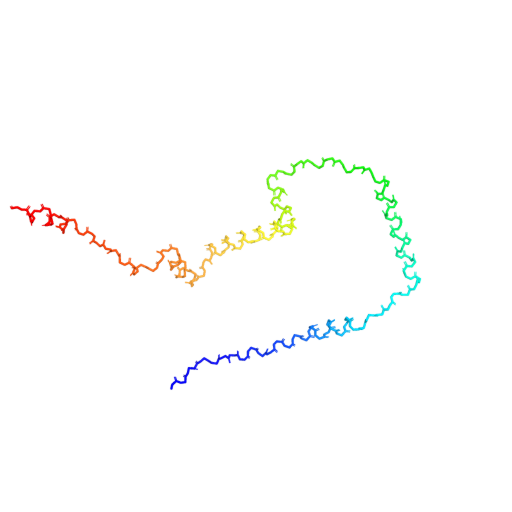248 1.00 65.19 95 ALA A O 1
ATOM 695 N N . PRO A 1 96 ? 21.402 -0.741 -25.912 1.00 65.50 96 PRO A N 1
ATOM 696 C CA . PRO A 1 96 ? 21.118 -1.459 -27.151 1.00 65.50 96 PRO A CA 1
ATOM 697 C C . PRO A 1 96 ? 21.521 -0.606 -28.358 1.00 65.50 96 PRO A C 1
ATOM 699 O O . PRO A 1 96 ? 21.313 0.605 -28.339 1.00 65.50 96 PRO A O 1
ATOM 702 N N . ALA A 1 97 ? 22.018 -1.221 -29.436 1.00 67.25 97 ALA A N 1
ATOM 703 C CA . ALA A 1 97 ? 22.551 -0.504 -30.605 1.00 67.25 97 ALA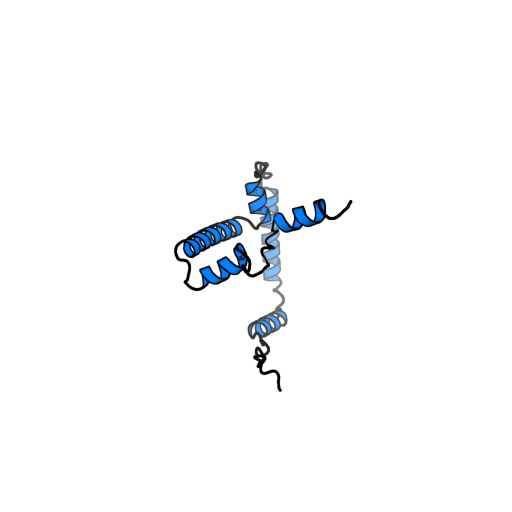 A CA 1
ATOM 704 C C . ALA A 1 97 ? 21.575 0.512 -31.248 1.00 67.25 97 ALA A C 1
ATOM 706 O O . ALA A 1 97 ? 22.015 1.444 -31.914 1.00 67.25 97 ALA A O 1
ATOM 707 N N . GLY A 1 98 ? 20.262 0.361 -31.032 1.00 64.56 98 GLY A N 1
ATOM 708 C CA . GLY A 1 98 ? 19.244 1.308 -31.496 1.00 64.56 98 GLY A CA 1
ATOM 709 C C . GLY A 1 98 ? 19.007 2.512 -30.577 1.00 64.56 98 GLY A C 1
ATOM 710 O O . GLY A 1 98 ? 18.531 3.530 -31.061 1.00 64.56 98 GLY A O 1
ATOM 711 N N . LEU A 1 99 ? 19.347 2.433 -29.284 1.00 70.62 99 LEU A N 1
ATOM 712 C CA . LEU A 1 99 ? 19.046 3.474 -28.291 1.00 70.62 99 LEU A CA 1
ATOM 713 C C . LEU A 1 99 ? 19.896 4.734 -28.495 1.00 70.62 99 LEU A C 1
ATOM 715 O O . LEU A 1 99 ? 19.420 5.838 -28.249 1.00 70.62 99 LEU A O 1
ATOM 719 N N . THR A 1 100 ? 21.126 4.582 -28.988 1.00 69.50 100 THR A N 1
ATOM 720 C CA . THR A 1 100 ? 22.057 5.694 -29.217 1.00 69.50 100 THR A CA 1
ATOM 721 C C . THR A 1 100 ? 21.542 6.677 -30.270 1.00 69.50 100 THR A C 1
ATOM 723 O O . THR A 1 100 ? 21.673 7.881 -30.081 1.00 69.50 100 THR A O 1
ATOM 726 N N . GLY A 1 101 ? 20.909 6.185 -31.344 1.00 71.31 101 GLY A N 1
ATOM 727 C CA . GLY A 1 101 ? 20.355 7.042 -32.401 1.00 71.31 101 GLY A CA 1
ATOM 728 C C . GLY A 1 101 ? 19.187 7.898 -31.907 1.00 71.31 101 GLY A C 1
ATOM 729 O O . GLY A 1 101 ? 19.176 9.108 -32.102 1.00 71.31 101 GLY A O 1
ATOM 730 N N . ILE A 1 102 ? 18.260 7.282 -31.169 1.00 74.94 102 ILE A N 1
ATOM 731 C CA . ILE A 1 102 ? 17.114 7.976 -30.556 1.00 74.94 102 ILE A CA 1
ATOM 732 C C . ILE A 1 102 ? 17.577 8.948 -29.467 1.00 74.94 102 ILE A C 1
ATOM 734 O O . ILE A 1 102 ? 17.044 10.045 -29.340 1.00 74.94 102 ILE A O 1
ATOM 738 N N . ALA A 1 103 ? 18.582 8.561 -28.675 1.00 75.69 103 ALA A N 1
ATOM 739 C CA . ALA A 1 103 ? 19.142 9.423 -27.643 1.00 75.69 103 ALA A CA 1
ATOM 740 C C . ALA A 1 103 ? 19.812 10.663 -28.248 1.00 75.69 103 ALA A C 1
ATOM 742 O O . ALA A 1 103 ? 19.643 11.747 -27.703 1.00 75.69 103 ALA A O 1
ATOM 743 N N . GLN A 1 104 ? 20.523 10.539 -29.375 1.00 71.12 104 GLN A N 1
ATOM 744 C CA . GLN A 1 104 ? 21.067 11.707 -30.070 1.00 71.12 104 GLN A CA 1
ATOM 745 C C . GLN A 1 104 ? 19.962 12.631 -30.583 1.00 71.12 104 GLN A C 1
ATOM 747 O O . GLN A 1 104 ? 20.026 13.828 -30.338 1.00 71.12 104 GLN A O 1
ATOM 752 N N . GLU A 1 105 ? 18.917 12.091 -31.204 1.00 75.19 105 GLU A N 1
ATOM 753 C CA . GLU A 1 105 ? 17.799 12.899 -31.703 1.00 75.19 105 GLU A CA 1
ATOM 754 C C . GLU A 1 105 ? 17.051 13.637 -30.578 1.00 75.19 105 GLU A C 1
ATOM 756 O O . GLU A 1 105 ? 16.693 14.803 -30.726 1.00 75.19 105 GLU A O 1
ATOM 761 N N . VAL A 1 106 ? 16.861 12.989 -29.425 1.00 78.12 106 VAL A N 1
ATOM 762 C CA . VAL A 1 106 ? 16.134 13.562 -28.279 1.00 78.12 106 VAL A CA 1
ATOM 763 C C . VAL A 1 106 ? 16.996 14.517 -27.446 1.00 78.12 106 VAL A C 1
ATOM 765 O O . VAL A 1 106 ? 16.478 15.509 -26.939 1.00 78.12 106 VAL A O 1
ATOM 768 N N . ILE A 1 107 ? 18.289 14.223 -27.263 1.00 75.81 107 ILE A N 1
ATOM 769 C CA . ILE A 1 107 ? 19.184 14.993 -26.379 1.00 75.81 107 ILE A CA 1
ATOM 770 C C . ILE A 1 107 ? 19.896 16.114 -27.135 1.00 75.81 107 ILE A C 1
ATOM 772 O O . ILE A 1 107 ? 19.974 17.228 -26.622 1.00 75.81 107 ILE A O 1
ATOM 776 N N . ALA A 1 108 ? 20.441 15.829 -28.320 1.00 71.44 108 ALA A N 1
ATOM 777 C CA . ALA A 1 108 ? 21.147 16.827 -29.124 1.00 71.44 108 ALA A CA 1
ATOM 778 C C . ALA A 1 108 ? 20.186 17.638 -30.008 1.00 71.44 108 ALA A C 1
ATOM 780 O O . ALA A 1 108 ? 20.530 18.733 -30.444 1.00 71.44 108 ALA A O 1
ATOM 781 N N . GLY A 1 109 ? 18.968 17.131 -30.237 1.00 64.81 109 GLY A N 1
ATOM 782 C CA . GLY A 1 109 ? 18.119 17.638 -31.305 1.00 64.81 109 GLY A CA 1
ATOM 783 C C . GLY A 1 109 ? 18.691 17.246 -32.668 1.00 64.81 109 GLY A C 1
ATOM 784 O O . GLY A 1 109 ? 19.863 16.905 -32.812 1.00 64.81 109 GLY A O 1
ATOM 785 N N . SER A 1 110 ? 17.861 17.265 -33.705 1.00 61.69 110 SER A N 1
ATOM 786 C CA . SER A 1 110 ? 18.356 17.116 -35.071 1.00 61.69 110 SER A CA 1
ATOM 787 C C . SER A 1 110 ? 19.344 18.254 -35.374 1.00 61.69 110 SER A C 1
ATOM 789 O O . SER A 1 110 ? 18.904 19.399 -35.501 1.00 61.69 110 SER A O 1
ATOM 791 N N . ASP A 1 111 ? 20.634 17.948 -35.555 1.00 56.66 111 ASP A N 1
ATOM 792 C CA . ASP A 1 111 ? 21.731 18.849 -35.991 1.00 56.66 111 ASP A CA 1
ATOM 793 C C . ASP A 1 111 ? 21.480 19.549 -37.360 1.00 56.66 111 ASP A C 1
ATOM 795 O O . ASP A 1 111 ? 22.388 20.057 -38.010 1.00 56.66 111 ASP A O 1
ATOM 799 N N . GLY A 1 112 ? 20.237 19.576 -37.846 1.00 53.84 112 GLY A N 1
ATOM 800 C CA . GLY A 1 112 ? 19.802 20.234 -39.077 1.00 53.84 112 GLY A CA 1
ATOM 801 C C . GLY A 1 112 ? 19.112 21.587 -38.875 1.00 53.84 112 GLY A C 1
ATOM 802 O O . GLY A 1 112 ? 18.583 22.135 -39.840 1.00 53.84 112 GLY A O 1
ATOM 803 N N . ALA A 1 113 ? 19.075 22.143 -37.661 1.00 55.12 113 ALA A N 1
ATOM 804 C CA . ALA A 1 113 ? 18.498 23.464 -37.416 1.00 55.12 113 ALA A CA 1
ATOM 805 C C . ALA A 1 113 ? 19.590 24.545 -37.451 1.00 55.12 113 ALA A C 1
ATOM 807 O O . ALA A 1 113 ? 20.050 24.992 -36.408 1.00 55.12 113 ALA A O 1
ATOM 808 N N . TYR A 1 114 ? 20.003 24.911 -38.672 1.00 49.50 114 TYR A N 1
ATOM 809 C CA . TYR A 1 114 ? 20.705 26.149 -39.039 1.00 49.50 114 TYR A CA 1
ATOM 810 C C . TYR A 1 114 ? 21.502 26.812 -37.902 1.00 49.50 114 TYR A C 1
ATOM 812 O O . TYR A 1 114 ? 21.022 27.736 -37.241 1.00 49.50 114 TYR A O 1
ATOM 820 N N . LEU A 1 115 ? 22.768 26.414 -37.751 1.00 54.84 115 LEU A N 1
ATOM 821 C CA . LEU A 1 115 ? 23.784 27.359 -37.299 1.00 54.84 115 LEU A CA 1
ATOM 822 C C . LEU A 1 115 ? 23.780 28.501 -38.320 1.00 54.84 115 LEU A C 1
ATOM 824 O O . LEU A 1 115 ? 24.338 28.379 -39.408 1.00 54.84 115 LEU A O 1
ATOM 828 N N . ILE A 1 116 ? 23.052 29.575 -38.013 1.00 59.31 116 ILE A N 1
ATOM 829 C CA . ILE A 1 116 ? 23.238 30.857 -38.677 1.00 59.31 116 ILE A CA 1
ATOM 830 C C . ILE A 1 116 ? 24.652 31.259 -38.292 1.00 59.31 116 ILE A C 1
ATOM 832 O O . ILE A 1 116 ? 24.890 31.726 -37.179 1.00 59.31 116 ILE A O 1
ATOM 836 N N . ASP A 1 117 ? 25.587 30.970 -39.191 1.00 56.31 117 ASP A N 1
ATOM 837 C CA . ASP A 1 117 ? 26.919 31.541 -39.174 1.00 56.31 117 ASP A CA 1
ATOM 838 C C . ASP A 1 117 ? 26.707 33.050 -39.294 1.00 56.31 117 ASP A C 1
ATOM 840 O O . ASP A 1 117 ? 26.411 33.592 -40.362 1.00 56.31 117 ASP A O 1
ATOM 844 N N . LEU A 1 118 ? 26.657 33.709 -38.139 1.00 57.31 118 LEU A N 1
ATOM 845 C CA . LEU A 1 118 ? 26.557 35.149 -38.042 1.00 57.31 118 LEU A CA 1
ATOM 846 C C . LEU A 1 118 ? 27.949 35.657 -38.408 1.00 57.31 118 LEU A C 1
ATOM 848 O O . LEU A 1 118 ? 28.767 35.907 -37.527 1.00 57.31 118 LEU A O 1
ATOM 852 N N . ASP A 1 119 ? 28.234 35.698 -39.709 1.00 58.19 119 ASP A N 1
ATOM 853 C CA . ASP A 1 119 ? 29.516 36.151 -40.229 1.00 58.19 119 ASP A CA 1
ATOM 854 C C . ASP A 1 119 ? 29.765 37.580 -39.710 1.00 58.19 119 ASP A C 1
ATOM 856 O O . ASP A 1 119 ? 28.989 38.496 -40.029 1.00 58.19 119 ASP A O 1
ATOM 860 N N . PRO A 1 120 ? 30.782 37.794 -38.854 1.00 60.72 120 PRO A N 1
ATOM 861 C CA . PRO A 1 120 ? 31.037 39.099 -38.260 1.00 60.72 120 PRO A CA 1
ATOM 862 C C . PRO A 1 120 ? 31.312 40.184 -39.315 1.00 60.72 120 PRO A C 1
ATOM 864 O O . PRO A 1 120 ? 31.021 41.354 -39.051 1.00 60.72 120 PRO A O 1
ATOM 867 N N . ASP A 1 121 ? 31.749 39.833 -40.530 1.00 57.62 121 ASP A N 1
ATOM 868 C CA . ASP A 1 121 ? 32.013 40.813 -41.593 1.00 57.62 121 ASP A CA 1
ATOM 869 C C . ASP A 1 121 ? 30.735 41.405 -42.213 1.00 57.62 121 ASP A C 1
ATOM 871 O O . ASP A 1 121 ? 30.734 42.557 -42.658 1.00 57.62 121 ASP A O 1
ATOM 875 N N . ALA A 1 122 ? 29.599 40.696 -42.163 1.00 59.94 122 ALA A N 1
ATOM 876 C CA . ALA A 1 122 ? 28.323 41.232 -42.649 1.00 59.94 122 ALA A CA 1
ATOM 877 C C . ALA A 1 122 ? 27.800 42.379 -41.763 1.00 59.94 122 ALA A C 1
ATOM 879 O O . ALA A 1 122 ? 27.118 43.286 -42.246 1.00 59.94 122 ALA A O 1
ATOM 880 N N . THR A 1 123 ? 28.153 42.377 -40.471 1.00 59.53 123 THR A N 1
ATOM 881 C CA . THR A 1 123 ? 27.814 43.473 -39.549 1.00 59.53 123 THR A CA 1
ATOM 882 C C . THR A 1 123 ? 28.694 44.708 -39.748 1.00 59.53 123 THR A C 1
ATOM 884 O O . THR A 1 123 ? 28.227 45.823 -39.522 1.00 59.53 123 THR A O 1
ATOM 887 N N . PHE A 1 124 ? 29.925 44.537 -40.244 1.00 58.16 124 PHE A N 1
ATOM 888 C CA . PHE A 1 124 ? 30.851 45.645 -40.490 1.00 58.16 124 PHE A CA 1
ATOM 889 C C . PHE A 1 124 ? 30.463 46.454 -41.741 1.00 58.16 124 PHE A C 1
ATOM 891 O O . PHE A 1 124 ? 30.520 47.681 -41.728 1.00 58.16 124 PHE A O 1
ATOM 898 N N . VAL A 1 125 ? 29.948 45.793 -42.786 1.00 62.03 125 VAL A N 1
ATOM 899 C CA . VAL A 1 125 ? 29.480 46.455 -44.024 1.00 62.03 125 VAL A CA 1
ATOM 900 C C . VAL A 1 125 ? 28.208 47.290 -43.802 1.00 62.03 125 VAL A C 1
ATOM 902 O O . VAL A 1 125 ? 28.015 48.314 -44.455 1.00 62.03 125 VAL A O 1
ATOM 905 N N . LEU A 1 126 ? 27.361 46.912 -42.839 1.00 60.84 126 LEU A N 1
ATOM 906 C CA . LEU A 1 126 ? 26.194 47.709 -42.434 1.00 60.84 126 LEU A CA 1
ATOM 907 C C . LEU A 1 126 ? 26.568 48.925 -41.566 1.00 60.84 126 LEU A C 1
ATOM 909 O O . LEU A 1 126 ? 25.785 49.870 -41.493 1.00 60.84 126 LEU A O 1
ATOM 913 N N . ALA A 1 127 ? 27.746 48.920 -40.931 1.00 63.03 127 ALA A N 1
ATOM 914 C CA . ALA A 1 127 ? 28.236 50.025 -40.105 1.00 63.03 127 ALA A CA 1
ATOM 915 C C . ALA A 1 127 ? 29.011 51.097 -40.901 1.00 63.03 127 ALA A C 1
ATOM 917 O O . ALA A 1 127 ? 29.100 52.230 -40.436 1.00 63.03 127 ALA A O 1
ATOM 918 N N . ASP A 1 128 ? 29.528 50.761 -42.090 1.00 62.38 128 ASP A N 1
ATOM 919 C CA . ASP A 1 128 ? 30.331 51.663 -42.941 1.00 62.38 128 ASP A CA 1
ATOM 920 C C . ASP A 1 128 ? 29.556 52.207 -44.167 1.00 62.38 128 ASP A C 1
ATOM 922 O O . ASP A 1 128 ? 30.019 53.081 -44.892 1.00 62.38 128 ASP A O 1
ATOM 926 N N . GLY A 1 129 ? 28.333 51.719 -44.405 1.00 58.75 129 GLY A N 1
ATOM 927 C CA . GLY A 1 129 ? 27.507 52.050 -45.576 1.00 58.75 129 GLY A CA 1
ATOM 928 C C . GLY A 1 129 ? 26.546 53.232 -45.407 1.00 58.75 129 GLY A C 1
ATOM 929 O O . GLY A 1 129 ? 25.455 53.210 -45.980 1.00 58.75 129 GLY A O 1
ATOM 930 N N . GLY A 1 130 ? 26.897 54.241 -44.610 1.00 57.19 130 GLY A N 1
ATOM 931 C CA . GLY A 1 130 ? 26.003 55.369 -44.358 1.00 57.19 130 GLY A CA 1
ATOM 932 C C . GLY A 1 130 ? 26.692 56.590 -43.771 1.00 57.19 130 GLY A C 1
ATOM 933 O O . GLY A 1 130 ? 26.457 56.889 -42.603 1.00 57.19 130 GLY A O 1
ATOM 934 N N . MET A 1 131 ? 27.504 57.271 -44.591 1.00 43.91 131 MET A N 1
ATOM 935 C CA . MET A 1 131 ? 27.553 58.734 -44.804 1.00 43.91 131 MET A CA 1
ATOM 936 C C . MET A 1 131 ? 28.557 59.071 -45.910 1.00 43.91 131 MET A C 1
ATOM 938 O O . MET A 1 131 ? 29.754 58.762 -45.740 1.00 43.91 131 MET A O 1
#

pLDDT: mean 72.57, std 13.95, range [38.75, 95.44]

Radius of gyration: 33.06 Å; chains: 1; bounding box: 61×75×78 Å

Sequence (131 aa):
MTWGIRMMDEAENTDPLKAYFDAGKAARPEPGDALMARIMADADRVQAERAAAPAPEPTPRRGRLGWLAAALGGWPAMAGLAAATVAGLWIGVSAPAGLTGIAQEVIAGSDGAYLIDLDPDATFVLADGGM

Secondary structure (DSSP, 8-state):
---------------HHHHHHHHHHH--PPPPHHHHHHHHHHHHHHHHHHHHSPPPP------HHHHHHHHHTSHHHHHHHHHHHHHHHHHHHT--TTHHHHHHHHHT--TTS------HHHHHHHHHS--